Protein AF-A0A926CQD5-F1 (afdb_monomer)

Radius of gyration: 22.84 Å; Cα contacts (8 Å, |Δi|>4): 243; chains: 1; bounding box: 60×52×56 Å

Mean predicted aligned error: 12.41 Å

pLDDT: mean 77.76, std 22.87, range [23.44, 97.88]

Sequence (160 aa):
MILRLSDQQIHRWNWDGVGSGISAPVNITESIRTEPPMIDYETWASYLDDFADGAAADIDGDGAVNLIECALGGDPNDANSKPSPIGSLNGVNLEMVAKVATKIVGIDLDVESSPDCVNWTSAGVTPTVILEDTLSQTLKWVVPASGPKQFIRLRVDVSE

Structure (mmCIF, N/CA/C/O backbone):
data_AF-A0A926CQD5-F1
#
_entry.id   AF-A0A926CQD5-F1
#
loop_
_atom_site.group_PDB
_atom_site.id
_atom_site.type_symbol
_atom_site.label_atom_id
_atom_site.label_alt_id
_atom_site.label_comp_id
_atom_site.label_asym_id
_atom_site.label_entity_id
_atom_site.label_seq_id
_atom_site.pdbx_PDB_ins_code
_atom_site.Cartn_x
_atom_site.Cartn_y
_atom_site.Cartn_z
_atom_site.occupancy
_atom_site.B_iso_or_equiv
_atom_site.auth_seq_id
_atom_site.auth_comp_id
_atom_site.auth_asym_id
_atom_site.auth_atom_id
_atom_site.pdbx_PDB_model_num
ATOM 1 N N . MET A 1 1 ? 35.914 -5.929 3.432 1.00 38.75 1 MET A N 1
ATOM 2 C CA . MET A 1 1 ? 35.714 -4.541 2.970 1.00 38.75 1 MET A CA 1
ATOM 3 C C . MET A 1 1 ? 36.222 -4.446 1.543 1.00 38.75 1 MET A C 1
ATOM 5 O O . MET A 1 1 ? 37.297 -4.962 1.270 1.00 38.75 1 MET A O 1
ATOM 9 N N . ILE A 1 2 ? 35.433 -3.773 0.702 1.00 28.06 2 ILE A N 1
ATOM 10 C CA . ILE A 1 2 ? 35.610 -3.470 -0.727 1.00 28.06 2 ILE A CA 1
ATOM 11 C C . ILE A 1 2 ? 35.276 -4.619 -1.697 1.00 28.06 2 ILE A C 1
ATOM 13 O O . ILE A 1 2 ? 36.146 -5.373 -2.115 1.00 28.06 2 ILE A O 1
ATOM 17 N N . LEU A 1 3 ? 34.013 -4.667 -2.131 1.00 23.44 3 LEU A N 1
ATOM 18 C CA . LEU A 1 3 ? 33.668 -5.109 -3.483 1.00 23.44 3 LEU A CA 1
ATOM 19 C C . LEU A 1 3 ? 33.545 -3.843 -4.337 1.00 23.44 3 LEU A C 1
ATOM 21 O O . LEU A 1 3 ? 32.730 -2.971 -4.048 1.00 23.44 3 LEU A O 1
ATOM 25 N N . ARG A 1 4 ? 34.444 -3.704 -5.316 1.00 28.41 4 ARG A N 1
ATOM 26 C CA . ARG A 1 4 ? 34.400 -2.648 -6.331 1.00 28.41 4 ARG A CA 1
ATOM 27 C C . ARG A 1 4 ? 33.439 -3.103 -7.424 1.00 28.41 4 ARG A C 1
ATOM 29 O O . ARG A 1 4 ? 33.676 -4.156 -8.007 1.00 28.41 4 ARG A O 1
ATOM 36 N N . LEU A 1 5 ? 32.413 -2.310 -7.711 1.00 33.25 5 LEU A N 1
ATOM 37 C CA . LEU A 1 5 ? 31.687 -2.414 -8.972 1.00 33.25 5 LEU A CA 1
ATOM 38 C C . LEU A 1 5 ? 32.456 -1.622 -10.031 1.00 33.25 5 LEU A C 1
ATOM 40 O O . LEU A 1 5 ? 32.949 -0.520 -9.789 1.00 33.25 5 LEU A O 1
ATOM 44 N N . SER A 1 6 ? 32.667 -2.283 -11.158 1.00 33.94 6 SER A N 1
ATOM 45 C CA . SER A 1 6 ? 33.468 -1.853 -12.291 1.00 33.94 6 SER A CA 1
ATOM 46 C C . SER A 1 6 ? 32.658 -0.960 -13.226 1.00 33.94 6 SER A C 1
ATOM 48 O O . SER A 1 6 ? 31.821 -1.472 -13.963 1.00 33.94 6 SER A O 1
ATOM 50 N N . ASP A 1 7 ? 32.977 0.332 -13.275 1.00 35.16 7 ASP A N 1
ATOM 51 C CA . ASP A 1 7 ? 32.558 1.196 -14.380 1.00 35.16 7 ASP A CA 1
ATOM 52 C C . ASP A 1 7 ? 33.552 1.062 -15.538 1.00 35.16 7 ASP A C 1
ATOM 54 O O . ASP A 1 7 ? 34.662 1.603 -15.538 1.00 35.16 7 ASP A O 1
ATOM 58 N N . GLN A 1 8 ? 33.146 0.286 -16.537 1.00 40.78 8 GLN A N 1
ATOM 59 C CA . GLN A 1 8 ? 33.734 0.262 -17.869 1.00 40.78 8 GLN A CA 1
ATOM 60 C C . GLN A 1 8 ? 32.629 0.588 -18.870 1.00 40.78 8 GLN A C 1
ATOM 62 O O . GLN A 1 8 ? 31.948 -0.324 -19.321 1.00 40.78 8 GLN A O 1
ATOM 67 N N . GLN A 1 9 ? 32.506 1.850 -19.279 1.00 36.34 9 GLN A N 1
ATOM 68 C CA . GLN A 1 9 ? 32.258 2.180 -20.683 1.00 36.34 9 GLN A CA 1
ATOM 69 C C . GLN A 1 9 ? 32.866 3.548 -21.012 1.00 36.34 9 GLN A C 1
ATOM 71 O O . GLN A 1 9 ? 32.779 4.519 -20.267 1.00 36.34 9 GLN A O 1
ATOM 76 N N . ILE A 1 10 ? 33.571 3.555 -22.134 1.00 40.16 10 ILE A N 1
ATOM 77 C CA . ILE A 1 10 ? 34.549 4.531 -22.592 1.00 40.16 10 ILE A CA 1
ATOM 78 C C . ILE A 1 10 ? 33.868 5.408 -23.641 1.00 40.16 10 ILE A C 1
ATOM 80 O O . ILE A 1 10 ? 33.366 4.866 -24.616 1.00 40.16 10 ILE A O 1
ATOM 84 N N . HIS A 1 11 ? 33.964 6.736 -23.551 1.00 33.16 11 HIS A N 1
ATOM 85 C CA . HIS A 1 11 ? 33.864 7.581 -24.746 1.00 33.16 11 HIS A CA 1
ATOM 86 C C . HIS A 1 11 ? 35.008 8.595 -24.784 1.00 33.16 11 HIS A C 1
ATOM 88 O O . HIS A 1 11 ? 34.983 9.653 -24.162 1.00 33.16 11 HIS A O 1
ATOM 94 N N . ARG A 1 12 ? 36.048 8.221 -25.537 1.00 34.69 12 ARG A N 1
ATOM 95 C CA . ARG A 1 12 ? 37.119 9.108 -25.999 1.00 34.69 12 ARG A CA 1
ATOM 96 C C . ARG A 1 12 ? 36.544 9.985 -27.107 1.00 34.69 12 ARG A C 1
ATOM 98 O O . ARG A 1 12 ? 36.139 9.452 -28.134 1.00 34.69 12 ARG A O 1
ATOM 105 N N . TRP A 1 13 ? 36.576 11.300 -26.934 1.00 36.41 13 TRP A N 1
ATOM 106 C CA . TRP A 1 13 ? 36.431 12.239 -28.045 1.00 36.41 13 TRP A CA 1
ATOM 107 C C . TRP A 1 13 ? 37.812 12.806 -28.382 1.00 36.41 13 TRP A C 1
ATOM 109 O O . TRP A 1 13 ? 38.396 13.550 -27.597 1.00 36.41 13 TRP A O 1
ATOM 119 N N . ASN A 1 14 ? 38.350 12.401 -29.537 1.00 34.09 14 ASN A N 1
ATOM 120 C CA . ASN A 1 14 ? 39.442 13.108 -30.202 1.00 34.09 14 ASN A CA 1
ATOM 121 C C . ASN A 1 14 ? 38.850 14.370 -30.843 1.00 34.09 14 ASN A C 1
ATOM 123 O O . ASN A 1 14 ? 37.842 14.277 -31.543 1.00 34.09 14 ASN A O 1
ATOM 127 N N . TRP A 1 15 ? 39.476 15.525 -30.627 1.00 37.66 15 TRP A N 1
ATOM 128 C CA . TRP A 1 15 ? 39.152 16.756 -31.344 1.00 37.66 15 TRP A CA 1
ATOM 129 C C . TRP A 1 15 ? 40.375 17.226 -32.134 1.00 37.66 15 TRP A C 1
ATOM 131 O O . TRP A 1 15 ? 41.389 17.609 -31.545 1.00 37.66 15 TRP A O 1
ATOM 141 N N . ASP A 1 16 ? 40.250 17.225 -33.462 1.00 40.91 16 ASP A N 1
ATOM 142 C CA . ASP A 1 16 ? 41.243 17.741 -34.398 1.00 40.91 16 ASP A CA 1
ATOM 143 C C . ASP A 1 16 ? 40.894 19.195 -34.782 1.00 40.91 16 ASP A C 1
ATOM 145 O O . ASP A 1 16 ? 39.948 19.443 -35.519 1.00 40.91 16 ASP A O 1
ATOM 149 N N . GLY A 1 17 ? 41.691 20.158 -34.308 1.00 33.28 17 GLY A N 1
ATOM 150 C CA . GLY A 1 17 ? 42.080 21.352 -35.079 1.00 33.28 17 GLY A CA 1
ATOM 151 C C . GLY A 1 17 ? 41.099 22.522 -35.340 1.00 33.28 17 GLY A C 1
ATOM 152 O O . GLY A 1 17 ? 40.260 22.46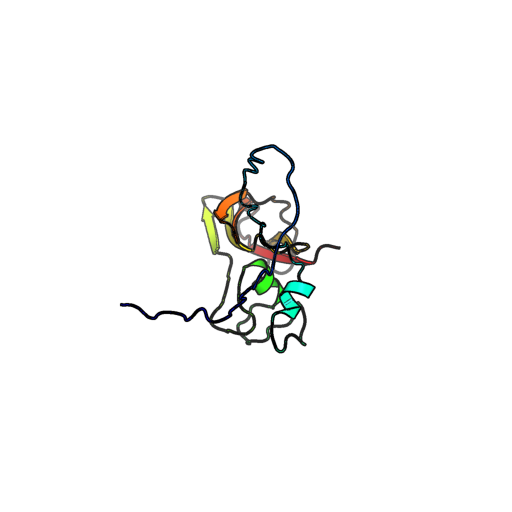8 -36.223 1.00 33.28 17 GLY A O 1
ATOM 153 N N . VAL A 1 18 ? 41.432 23.657 -34.695 1.00 41.34 18 VAL A N 1
ATOM 154 C CA . VAL A 1 18 ? 41.500 25.076 -35.163 1.00 41.34 18 VAL A CA 1
ATOM 155 C C . VAL A 1 18 ? 40.297 25.833 -35.768 1.00 41.34 18 VAL A C 1
ATOM 157 O O . VAL A 1 18 ? 39.807 25.514 -36.843 1.00 41.34 18 VAL A O 1
ATOM 160 N N . GLY A 1 19 ? 40.009 27.015 -35.186 1.00 27.59 19 GLY A N 1
ATOM 161 C CA . GLY A 1 19 ? 39.358 28.130 -35.895 1.00 27.59 19 GLY A CA 1
ATOM 162 C C . GLY A 1 19 ? 38.831 29.294 -35.036 1.00 27.59 19 GLY A C 1
ATOM 163 O O . GLY A 1 19 ? 37.698 29.239 -34.591 1.00 27.59 19 GLY A O 1
ATOM 164 N N . SER A 1 20 ? 39.638 30.358 -34.912 1.00 35.72 20 SER A N 1
ATOM 165 C CA . SER A 1 20 ? 39.292 31.796 -34.782 1.00 35.72 20 SER A CA 1
ATOM 166 C C . SER A 1 20 ? 38.385 32.319 -33.650 1.00 35.72 20 SER A C 1
ATOM 168 O O . SER A 1 20 ? 37.288 31.850 -33.387 1.00 35.72 20 SER A O 1
ATOM 170 N N . GLY A 1 21 ? 38.873 33.381 -32.999 1.00 35.50 21 GLY A N 1
ATOM 171 C CA . GLY A 1 21 ? 38.357 33.907 -31.740 1.00 35.50 21 GLY A CA 1
ATOM 172 C C . GLY A 1 21 ? 37.035 34.671 -31.788 1.00 35.50 21 GLY A C 1
ATOM 173 O O . GLY A 1 21 ? 36.724 35.361 -32.752 1.00 35.50 21 GLY A O 1
ATOM 174 N N . ILE A 1 22 ? 36.348 34.631 -30.645 1.00 37.38 22 ILE A N 1
ATOM 175 C CA . ILE A 1 22 ? 35.496 35.697 -30.117 1.00 37.38 22 ILE A CA 1
ATOM 176 C C . ILE A 1 22 ? 35.627 35.728 -28.588 1.00 37.38 22 ILE A C 1
ATOM 178 O O . ILE A 1 22 ? 35.798 34.712 -27.920 1.00 37.38 22 ILE A O 1
ATOM 182 N N . SER A 1 23 ? 35.625 36.950 -28.076 1.00 41.16 23 SER A N 1
ATOM 183 C CA . SER A 1 23 ? 35.913 37.376 -26.712 1.00 41.16 23 SER A CA 1
ATOM 184 C C . SER A 1 23 ? 34.732 37.153 -25.759 1.00 41.16 23 SER A C 1
ATOM 186 O O . SER A 1 23 ? 33.683 37.741 -25.990 1.00 41.16 23 SER A O 1
ATOM 188 N N . ALA A 1 24 ? 34.933 36.391 -24.676 1.00 38.59 24 ALA A N 1
ATOM 189 C CA . ALA A 1 24 ? 34.409 36.592 -23.307 1.00 38.59 24 ALA A CA 1
ATOM 190 C C . ALA A 1 24 ? 34.614 35.299 -22.486 1.00 38.59 24 ALA A C 1
ATOM 192 O O . ALA A 1 24 ? 34.399 34.215 -23.030 1.00 38.59 24 ALA A O 1
ATOM 193 N N . PRO A 1 25 ? 34.974 35.349 -21.188 1.00 40.47 25 PRO A N 1
ATOM 194 C CA . PRO A 1 25 ? 34.804 34.183 -20.334 1.00 40.47 25 PRO A CA 1
ATOM 195 C C . PRO A 1 25 ? 33.301 33.963 -20.137 1.00 40.47 25 PRO A C 1
ATOM 197 O O . PRO A 1 25 ? 32.643 34.670 -19.374 1.00 40.47 25 PRO A O 1
ATOM 200 N N . VAL A 1 26 ? 32.742 33.003 -20.865 1.00 38.91 26 VAL A N 1
ATOM 201 C CA . VAL A 1 26 ? 31.393 32.510 -20.608 1.00 38.91 26 VAL A CA 1
ATOM 202 C C . VAL A 1 26 ? 31.452 31.696 -19.314 1.00 38.91 26 VAL A C 1
ATOM 204 O O . VAL A 1 26 ? 31.830 30.530 -19.304 1.00 38.91 26 VAL A O 1
ATOM 207 N N . ASN A 1 27 ? 31.123 32.348 -18.199 1.00 47.81 27 ASN A N 1
ATOM 208 C CA . ASN A 1 27 ? 30.757 31.675 -16.959 1.00 47.81 27 ASN A CA 1
ATOM 209 C C . ASN A 1 27 ? 29.304 31.189 -17.076 1.00 47.81 27 ASN A C 1
ATOM 211 O O . ASN A 1 27 ? 28.370 31.919 -16.754 1.00 47.81 27 ASN A O 1
ATOM 215 N N . ILE A 1 28 ? 29.115 29.947 -17.509 1.00 43.09 28 ILE A N 1
ATOM 216 C CA . ILE A 1 28 ? 27.945 29.122 -17.159 1.00 43.09 28 ILE A CA 1
ATOM 217 C C . ILE A 1 28 ? 28.549 28.029 -16.278 1.00 43.09 28 ILE A C 1
ATOM 219 O O . ILE A 1 28 ? 29.261 27.167 -16.775 1.00 43.09 28 ILE A O 1
ATOM 223 N N . THR A 1 29 ? 28.611 28.180 -14.954 1.00 41.81 29 THR A N 1
ATOM 224 C CA . THR A 1 29 ? 27.511 28.282 -13.980 1.00 41.81 29 THR A CA 1
ATOM 225 C C . THR A 1 29 ? 26.454 27.207 -14.229 1.00 41.81 29 THR A C 1
ATOM 227 O O . THR A 1 29 ? 25.773 27.227 -15.246 1.00 41.81 29 THR A O 1
ATOM 230 N N . GLU A 1 30 ? 26.366 26.303 -13.252 1.00 38.09 30 GLU A N 1
ATOM 231 C CA . GLU A 1 30 ? 25.414 25.198 -13.095 1.00 38.09 30 GLU A CA 1
ATOM 232 C C . GLU A 1 30 ? 25.677 23.971 -13.973 1.00 38.09 30 GLU A C 1
ATOM 234 O O . GLU A 1 30 ? 25.213 23.825 -15.098 1.00 38.09 30 GLU A O 1
ATOM 239 N N . SER A 1 31 ? 26.384 23.008 -13.376 1.00 39.50 31 SER A N 1
ATOM 240 C CA . SER A 1 31 ? 26.115 21.595 -13.613 1.00 39.50 31 SER A CA 1
ATOM 241 C C . SER A 1 31 ? 24.599 21.388 -13.582 1.00 39.50 31 SER A C 1
ATOM 243 O O . SER A 1 31 ? 24.006 21.445 -12.502 1.00 39.50 31 SER A O 1
ATOM 245 N N . ILE A 1 32 ? 23.980 21.194 -14.748 1.00 40.53 32 ILE A N 1
ATOM 246 C CA . ILE A 1 32 ? 22.583 20.783 -14.854 1.00 40.53 32 ILE A CA 1
ATOM 247 C C . ILE A 1 32 ? 22.499 19.473 -14.076 1.00 40.53 32 ILE A C 1
ATOM 249 O O . ILE A 1 32 ? 22.964 18.433 -14.543 1.00 40.53 32 ILE A O 1
ATOM 253 N N . ARG A 1 33 ? 21.966 19.524 -12.852 1.00 39.25 33 ARG A N 1
ATOM 254 C CA . ARG A 1 33 ? 21.408 18.330 -12.230 1.00 39.25 33 ARG A CA 1
ATOM 255 C C . ARG A 1 33 ? 20.233 17.974 -13.123 1.00 39.25 33 ARG A C 1
ATOM 257 O O . ARG A 1 33 ? 19.173 18.580 -13.018 1.00 39.25 33 ARG A O 1
ATOM 264 N N . THR A 1 34 ? 20.456 17.088 -14.086 1.00 41.16 34 THR A N 1
ATOM 265 C CA . THR A 1 34 ? 19.358 16.449 -14.794 1.00 41.16 34 THR A CA 1
ATOM 266 C C . THR A 1 34 ? 18.651 15.630 -13.732 1.00 41.16 34 THR A C 1
ATOM 268 O O . THR A 1 34 ? 19.143 14.572 -13.339 1.00 41.16 34 THR A O 1
ATOM 271 N N . GLU A 1 35 ? 17.568 16.173 -13.179 1.00 45.59 35 GLU A N 1
ATOM 272 C CA . GLU A 1 35 ? 16.634 15.372 -12.402 1.00 45.59 35 GLU A CA 1
ATOM 273 C C . GLU A 1 35 ? 16.344 14.100 -13.216 1.00 45.59 35 GLU A C 1
ATOM 275 O O . GLU A 1 35 ? 16.085 14.219 -14.420 1.00 45.59 35 GLU A O 1
ATOM 280 N N . PRO A 1 36 ? 16.457 12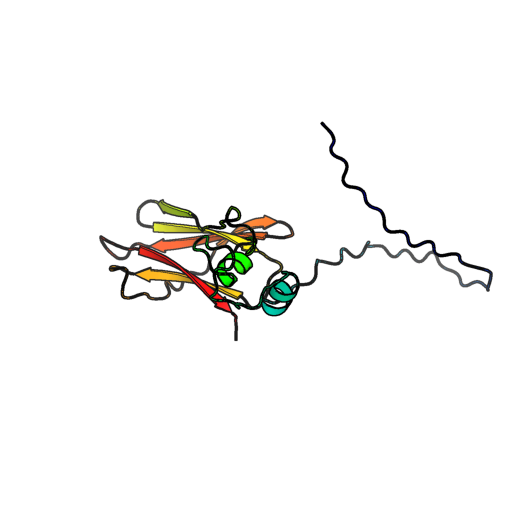.896 -12.621 1.00 52.28 36 PRO A N 1
ATOM 281 C CA . PRO A 1 36 ? 16.101 11.662 -13.311 1.00 52.28 36 PRO A CA 1
ATOM 282 C C . PRO A 1 36 ? 14.711 11.825 -13.941 1.00 52.28 36 PRO A C 1
ATOM 284 O O . PRO A 1 36 ? 13.839 12.395 -13.271 1.00 52.28 36 PRO A O 1
ATOM 287 N N . PRO A 1 37 ? 14.502 11.393 -15.200 1.00 63.28 37 PRO A N 1
ATOM 288 C CA . PRO A 1 37 ? 13.222 11.572 -15.869 1.00 63.28 37 PRO A CA 1
ATOM 289 C C . PRO A 1 37 ? 12.118 10.912 -15.044 1.00 63.28 37 PRO A C 1
ATOM 291 O O . PRO A 1 37 ? 12.288 9.800 -14.547 1.00 63.28 37 PRO A O 1
ATOM 294 N N . MET A 1 38 ? 11.002 11.620 -14.890 1.00 69.81 38 MET A N 1
ATOM 295 C CA . MET A 1 38 ? 9.770 11.018 -14.393 1.00 69.81 38 MET A CA 1
ATOM 296 C C . MET A 1 38 ? 9.318 9.977 -15.423 1.00 69.81 38 MET A C 1
ATOM 298 O O . MET A 1 38 ? 9.260 10.297 -16.612 1.00 69.81 38 MET A O 1
ATOM 302 N N . ILE A 1 39 ? 9.029 8.758 -14.983 1.00 83.56 39 ILE A N 1
ATOM 303 C CA . ILE A 1 39 ? 8.581 7.653 -15.836 1.00 83.56 39 ILE A CA 1
ATOM 304 C C . ILE A 1 39 ? 7.155 7.266 -15.455 1.00 83.56 39 ILE A C 1
ATOM 306 O O . ILE A 1 39 ? 6.796 7.317 -14.284 1.00 83.56 39 ILE A O 1
ATOM 310 N N . ASP A 1 40 ? 6.319 6.929 -16.426 1.00 87.44 40 ASP A N 1
ATOM 311 C CA . ASP A 1 40 ? 5.014 6.330 -16.143 1.00 87.44 40 ASP A CA 1
ATOM 312 C C . ASP A 1 40 ? 5.160 4.831 -15.840 1.00 87.44 40 ASP A C 1
ATOM 314 O O . ASP A 1 40 ? 6.254 4.256 -15.915 1.00 87.44 40 ASP A O 1
ATOM 318 N N . TYR A 1 41 ? 4.047 4.196 -15.474 1.00 85.12 41 TYR A N 1
ATOM 319 C CA . TYR A 1 41 ? 4.011 2.763 -15.209 1.00 85.12 41 TYR A CA 1
ATOM 320 C C . TYR A 1 41 ? 4.468 1.932 -16.422 1.00 85.12 41 TYR A C 1
ATOM 322 O O . TYR A 1 41 ? 5.240 0.996 -16.246 1.00 85.12 41 TYR A O 1
ATOM 330 N N . GLU A 1 42 ? 4.055 2.279 -17.648 1.00 84.12 42 GLU A N 1
ATOM 331 C CA . GLU A 1 42 ? 4.439 1.539 -18.863 1.00 84.12 42 GLU A CA 1
ATOM 332 C C . GLU A 1 42 ? 5.949 1.611 -19.130 1.00 84.12 42 GLU A C 1
ATOM 334 O O . GLU A 1 42 ? 6.584 0.619 -19.491 1.00 84.12 42 GLU A O 1
ATOM 339 N N . THR A 1 43 ? 6.551 2.775 -18.905 1.00 84.69 43 THR A N 1
ATOM 340 C CA . THR A 1 43 ? 7.992 2.971 -19.038 1.00 84.69 43 THR A CA 1
ATOM 341 C C . THR A 1 43 ? 8.741 2.222 -17.939 1.00 84.69 43 THR A C 1
ATOM 343 O O . THR A 1 43 ? 9.733 1.560 -18.240 1.00 84.69 43 THR A O 1
ATOM 346 N N . TRP A 1 44 ? 8.272 2.271 -16.686 1.00 85.19 44 TRP A N 1
ATOM 347 C CA . TRP A 1 44 ? 8.835 1.469 -15.592 1.00 85.19 44 TRP A CA 1
ATOM 348 C C . TRP A 1 44 ? 8.784 -0.029 -15.911 1.00 85.19 44 TRP A C 1
ATOM 350 O O . TRP A 1 44 ? 9.807 -0.708 -15.846 1.00 85.19 44 TRP A O 1
ATOM 360 N N . ALA A 1 45 ? 7.622 -0.501 -16.357 1.00 82.38 45 ALA A N 1
ATOM 361 C CA . ALA A 1 45 ? 7.374 -1.864 -16.803 1.00 82.38 45 ALA A CA 1
ATOM 362 C C . ALA A 1 45 ? 8.321 -2.298 -17.930 1.00 82.38 45 ALA A C 1
ATOM 364 O O . ALA A 1 45 ? 8.815 -3.420 -17.930 1.00 82.38 45 ALA A O 1
ATOM 365 N N . SER A 1 46 ? 8.626 -1.404 -18.875 1.00 80.69 46 SER A N 1
ATOM 366 C CA . SER A 1 46 ? 9.500 -1.716 -20.014 1.00 80.69 46 SER A CA 1
ATOM 367 C C . SER A 1 46 ? 10.957 -2.012 -19.639 1.00 80.69 46 SER A C 1
ATOM 369 O O . SER A 1 46 ? 11.677 -2.612 -20.436 1.00 80.69 46 SER A O 1
ATOM 371 N N . TYR A 1 47 ? 11.402 -1.589 -18.450 1.00 74.69 47 TYR A N 1
ATOM 372 C CA . TYR A 1 47 ? 12.751 -1.873 -17.952 1.00 74.69 47 TYR A CA 1
ATOM 373 C C . TYR A 1 47 ? 12.878 -3.243 -17.286 1.00 74.69 47 TYR A C 1
ATOM 375 O O . TYR A 1 47 ? 13.990 -3.647 -16.945 1.00 74.69 47 TYR A O 1
ATOM 383 N N . LEU A 1 48 ? 11.761 -3.936 -17.081 1.00 73.12 48 LEU A N 1
ATOM 384 C CA . LEU A 1 48 ? 11.716 -5.236 -16.440 1.00 73.12 48 LEU A CA 1
ATOM 385 C C . LEU A 1 48 ? 11.666 -6.305 -17.532 1.00 73.12 48 LEU A C 1
ATOM 387 O O . LEU A 1 48 ? 10.734 -6.358 -18.338 1.00 73.12 48 LEU A O 1
ATOM 391 N N . ASP A 1 49 ? 12.700 -7.142 -17.582 1.00 66.00 49 ASP A N 1
ATOM 392 C CA . ASP A 1 49 ? 12.699 -8.313 -18.455 1.00 66.00 49 ASP A CA 1
ATOM 393 C C . ASP A 1 49 ? 11.507 -9.220 -18.071 1.00 66.00 49 ASP A C 1
ATOM 395 O O . ASP A 1 49 ? 11.229 -9.412 -16.891 1.00 66.00 49 ASP A O 1
ATOM 399 N N . ASP A 1 50 ? 10.800 -9.762 -19.069 1.00 64.50 50 ASP A N 1
ATOM 400 C CA . ASP A 1 50 ? 9.649 -10.680 -18.913 1.00 64.50 50 ASP A CA 1
ATOM 401 C C . ASP A 1 50 ? 8.355 -10.084 -18.309 1.00 64.50 50 ASP A C 1
ATOM 403 O O . ASP A 1 50 ? 7.468 -10.811 -17.865 1.00 64.50 50 ASP A O 1
ATOM 407 N N . PHE A 1 51 ? 8.177 -8.759 -18.368 1.00 67.44 51 PHE A N 1
ATOM 408 C CA . PHE A 1 51 ? 6.973 -8.060 -17.890 1.00 67.44 51 PHE A CA 1
ATOM 409 C C . PHE A 1 51 ? 5.714 -8.252 -18.771 1.00 67.44 51 PHE A C 1
ATOM 411 O O . PHE A 1 51 ? 5.028 -7.302 -19.153 1.00 67.44 51 PHE A O 1
ATOM 418 N N . ALA A 1 52 ? 5.392 -9.486 -19.155 1.00 64.50 52 ALA A N 1
ATOM 419 C CA . ALA A 1 52 ? 4.239 -9.780 -20.006 1.00 64.50 52 ALA A CA 1
ATOM 420 C C . ALA A 1 52 ? 2.894 -9.737 -19.252 1.00 64.50 52 ALA A C 1
ATOM 422 O O . ALA A 1 52 ? 1.847 -9.586 -19.886 1.00 64.50 52 ALA A O 1
ATOM 423 N N . ASP A 1 53 ? 2.911 -9.835 -17.919 1.00 74.00 53 ASP A N 1
ATOM 424 C CA . ASP A 1 53 ? 1.704 -10.125 -17.136 1.00 74.00 53 ASP A CA 1
ATOM 425 C C . ASP A 1 53 ? 0.955 -8.872 -16.613 1.00 74.00 53 ASP A C 1
ATOM 427 O O . ASP A 1 53 ? -0.160 -8.971 -16.096 1.00 74.00 53 ASP A O 1
ATOM 431 N N . GLY A 1 54 ? 1.485 -7.664 -16.844 1.00 83.69 54 GLY A N 1
ATOM 432 C CA . GLY A 1 54 ? 0.779 -6.392 -16.619 1.00 83.69 54 GLY A CA 1
ATOM 433 C C . GLY A 1 54 ? 0.577 -5.989 -15.146 1.00 83.69 54 GLY A C 1
ATOM 434 O O . GLY A 1 54 ? 1.131 -6.584 -14.229 1.00 83.69 54 GLY A O 1
ATOM 435 N N . ALA A 1 55 ? -0.218 -4.939 -14.901 1.00 88.00 55 ALA A N 1
ATOM 436 C CA . ALA A 1 55 ? -0.319 -4.239 -13.602 1.00 88.00 55 ALA A CA 1
ATOM 437 C C . ALA A 1 55 ? -0.886 -5.045 -12.439 1.00 88.00 55 ALA A C 1
ATOM 439 O O . ALA A 1 55 ? -0.486 -4.838 -11.293 1.00 88.00 55 ALA A O 1
ATOM 440 N N . ALA A 1 56 ? -1.809 -5.953 -12.731 1.00 89.88 56 ALA A N 1
ATOM 441 C CA . ALA A 1 56 ? -2.487 -6.754 -11.721 1.00 89.88 56 ALA A CA 1
ATOM 442 C C . ALA A 1 56 ? -1.835 -8.127 -11.495 1.00 89.88 56 ALA A C 1
ATOM 444 O O . ALA A 1 56 ? -2.352 -8.904 -10.694 1.00 89.88 56 ALA A O 1
ATOM 445 N N . ALA A 1 57 ? -0.759 -8.447 -12.215 1.00 89.88 57 ALA A N 1
ATOM 446 C CA . ALA A 1 57 ? -0.027 -9.686 -12.010 1.00 8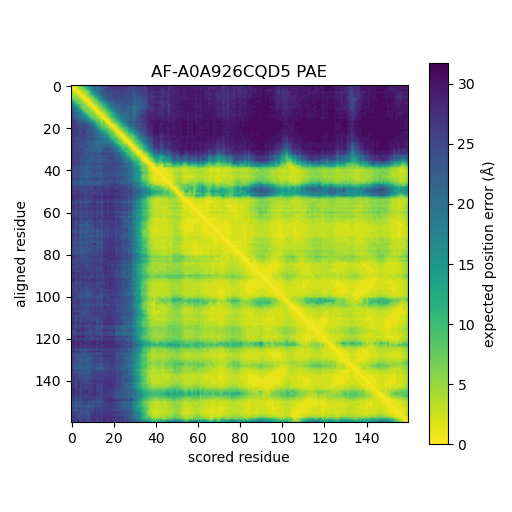9.88 57 ALA A CA 1
ATOM 447 C C . ALA A 1 57 ? 0.958 -9.582 -10.853 1.00 89.88 57 ALA A C 1
ATOM 449 O O . ALA A 1 57 ? 1.362 -8.490 -10.477 1.00 89.88 57 ALA A O 1
ATOM 450 N N . ASP A 1 58 ? 1.312 -10.741 -10.322 1.00 90.62 58 ASP A N 1
ATOM 451 C CA . ASP A 1 58 ? 2.297 -10.981 -9.271 1.00 90.62 58 ASP A CA 1
ATOM 452 C C . ASP A 1 58 ? 3.289 -11.977 -9.885 1.00 90.62 58 ASP A C 1
ATOM 454 O O . ASP A 1 58 ? 3.010 -13.179 -9.944 1.00 90.62 58 ASP A O 1
ATOM 458 N N . ILE A 1 59 ? 4.334 -11.445 -10.528 1.00 89.75 59 ILE A N 1
ATOM 459 C CA . ILE A 1 59 ? 5.232 -12.225 -11.397 1.00 89.75 59 ILE A CA 1
ATOM 460 C C . ILE A 1 59 ? 6.109 -13.165 -10.565 1.00 89.75 59 ILE A C 1
ATOM 462 O O . ILE A 1 59 ? 6.330 -14.319 -10.947 1.00 89.75 59 ILE A O 1
ATOM 466 N N . ASP A 1 60 ? 6.586 -12.701 -9.416 1.00 90.06 60 ASP A N 1
ATOM 467 C CA . ASP A 1 60 ? 7.478 -13.452 -8.538 1.00 90.06 60 ASP A CA 1
ATOM 468 C C . ASP A 1 60 ? 6.740 -14.299 -7.478 1.00 90.06 60 ASP A C 1
ATOM 470 O O . ASP A 1 60 ? 7.353 -15.150 -6.819 1.00 90.06 60 ASP A O 1
ATOM 474 N N . GLY A 1 61 ? 5.413 -14.163 -7.382 1.00 89.75 61 GLY A N 1
ATOM 475 C CA . GLY A 1 61 ? 4.532 -15.003 -6.574 1.00 89.75 61 GLY A CA 1
ATOM 476 C C . GLY A 1 61 ? 4.589 -14.669 -5.089 1.00 89.75 61 GLY A C 1
ATOM 477 O O . GLY A 1 61 ? 4.440 -15.555 -4.232 1.00 89.75 61 GLY A O 1
ATOM 478 N N . ASP A 1 62 ? 4.865 -13.414 -4.769 1.00 89.31 62 ASP A N 1
ATOM 479 C CA . ASP A 1 62 ? 5.159 -12.956 -3.428 1.00 89.31 62 ASP A CA 1
ATOM 480 C C . ASP A 1 62 ? 3.926 -12.365 -2.705 1.00 89.31 62 ASP A C 1
ATOM 482 O O . ASP A 1 62 ? 3.942 -12.179 -1.475 1.00 89.31 62 ASP A O 1
ATOM 486 N N . GLY A 1 63 ? 2.829 -12.182 -3.440 1.00 89.31 63 GLY A N 1
ATOM 487 C CA . GLY A 1 63 ? 1.554 -11.650 -2.982 1.00 89.31 63 GLY A CA 1
ATOM 488 C C . GLY A 1 63 ? 1.374 -10.145 -3.195 1.00 89.31 63 GLY A C 1
ATOM 489 O O . GLY A 1 63 ? 0.280 -9.643 -2.909 1.00 89.31 63 GLY A O 1
ATOM 490 N N . ALA A 1 64 ? 2.392 -9.421 -3.662 1.00 90.19 64 ALA A N 1
ATOM 491 C CA . ALA A 1 64 ? 2.280 -8.058 -4.160 1.00 90.19 64 ALA A CA 1
ATOM 492 C C . ALA A 1 64 ? 2.120 -8.083 -5.683 1.00 90.19 64 ALA A C 1
ATOM 494 O O . ALA A 1 64 ? 2.781 -8.827 -6.388 1.00 90.19 64 ALA A O 1
ATOM 495 N N . VAL A 1 65 ? 1.200 -7.271 -6.203 1.00 91.69 65 VAL A N 1
ATOM 496 C CA . VAL A 1 65 ? 1.072 -7.121 -7.656 1.00 91.69 65 VAL A CA 1
ATOM 497 C C . VAL A 1 65 ? 2.049 -6.065 -8.161 1.00 91.69 65 VAL A C 1
ATOM 499 O O . VAL A 1 65 ? 2.313 -5.082 -7.463 1.00 91.69 65 VAL A O 1
ATOM 502 N N . ASN A 1 66 ? 2.467 -6.193 -9.415 1.00 90.94 66 ASN A N 1
ATOM 503 C CA . ASN A 1 66 ? 3.430 -5.332 -10.090 1.00 90.94 66 ASN A CA 1
ATOM 504 C C . ASN A 1 66 ? 3.138 -3.833 -9.914 1.00 90.94 66 ASN A C 1
ATOM 506 O O . ASN A 1 66 ? 4.054 -3.026 -9.784 1.00 90.94 66 ASN A O 1
ATOM 510 N N . LEU A 1 67 ? 1.862 -3.420 -9.917 1.00 91.56 67 LEU A N 1
ATOM 511 C CA . LEU A 1 67 ? 1.491 -2.017 -9.701 1.00 91.56 67 LEU A CA 1
ATOM 512 C C . LEU A 1 67 ? 1.789 -1.530 -8.273 1.00 91.56 67 LEU A C 1
ATOM 514 O O . LEU A 1 67 ? 2.219 -0.391 -8.091 1.00 91.56 67 LEU A O 1
ATOM 518 N N . ILE A 1 68 ? 1.577 -2.377 -7.262 1.00 92.94 68 ILE A N 1
ATOM 519 C CA . ILE A 1 68 ? 1.929 -2.059 -5.871 1.00 92.94 68 ILE A CA 1
ATOM 520 C C . ILE A 1 68 ? 3.444 -1.946 -5.748 1.00 92.94 68 ILE A C 1
ATOM 522 O O . ILE A 1 68 ? 3.940 -0.994 -5.149 1.00 92.94 68 ILE A O 1
ATOM 526 N N . GLU A 1 69 ? 4.182 -2.875 -6.341 1.00 92.50 69 GLU A N 1
ATOM 527 C CA . GLU A 1 69 ? 5.640 -2.838 -6.314 1.00 92.50 69 GLU A CA 1
ATOM 528 C C . GLU A 1 69 ? 6.193 -1.612 -7.027 1.00 92.50 69 GLU A C 1
ATOM 530 O O . GLU A 1 69 ? 7.029 -0.910 -6.466 1.00 92.50 69 GLU A O 1
ATOM 535 N N . CYS A 1 70 ? 5.649 -1.274 -8.194 1.00 90.94 70 CYS A N 1
ATOM 536 C CA . CYS A 1 70 ? 5.950 -0.034 -8.896 1.00 90.94 70 CYS A CA 1
ATOM 537 C C . CYS A 1 70 ? 5.763 1.177 -7.969 1.00 90.94 70 CYS A C 1
ATOM 539 O O . CYS A 1 70 ? 6.708 1.921 -7.698 1.00 90.94 70 CYS A O 1
ATOM 541 N N . ALA A 1 71 ? 4.566 1.331 -7.395 1.00 92.44 71 ALA A N 1
ATOM 542 C CA . ALA A 1 71 ? 4.232 2.470 -6.548 1.00 92.44 71 ALA A CA 1
ATOM 543 C C . ALA A 1 71 ? 5.118 2.572 -5.297 1.00 92.44 71 ALA A C 1
ATOM 545 O O . ALA A 1 71 ? 5.482 3.674 -4.875 1.00 92.44 71 ALA A O 1
ATOM 546 N N . LEU A 1 72 ? 5.470 1.435 -4.695 1.00 93.12 72 LEU A N 1
ATOM 547 C CA . LEU A 1 72 ? 6.196 1.381 -3.428 1.00 93.12 72 LEU A CA 1
ATOM 548 C C . LEU A 1 72 ? 7.716 1.168 -3.581 1.00 93.12 72 LEU A C 1
ATOM 550 O O . LEU A 1 72 ? 8.436 1.155 -2.579 1.00 93.12 72 LEU A O 1
ATOM 554 N N . GLY A 1 73 ? 8.219 1.058 -4.815 1.00 89.44 73 GLY A N 1
ATOM 555 C CA . GLY A 1 73 ? 9.639 0.877 -5.129 1.00 89.44 73 GLY A CA 1
ATOM 556 C C . GLY A 1 73 ? 10.179 -0.536 -4.872 1.00 89.44 73 GLY A C 1
ATOM 557 O O . GLY A 1 73 ? 11.327 -0.664 -4.443 1.00 89.44 73 GLY A O 1
ATOM 558 N N . GLY A 1 74 ? 9.346 -1.559 -5.074 1.00 89.31 74 GLY A N 1
ATOM 559 C CA . GLY A 1 74 ? 9.709 -2.980 -5.091 1.00 89.31 74 GLY A CA 1
ATOM 560 C C . GLY A 1 74 ? 10.342 -3.428 -6.410 1.00 89.31 74 GLY A C 1
ATOM 561 O O . GLY A 1 74 ? 10.578 -2.611 -7.304 1.00 89.31 74 GLY A O 1
ATOM 562 N N . ASP A 1 75 ? 10.627 -4.727 -6.505 1.00 88.31 75 ASP A N 1
ATOM 563 C CA . ASP A 1 75 ? 11.200 -5.366 -7.693 1.00 88.31 75 ASP A CA 1
ATOM 564 C C . ASP A 1 75 ? 10.349 -6.599 -8.030 1.00 88.31 75 ASP A C 1
ATOM 566 O O . ASP A 1 75 ? 10.514 -7.606 -7.346 1.00 88.31 75 ASP A O 1
ATOM 570 N N . PRO A 1 76 ? 9.516 -6.547 -9.088 1.00 88.62 76 PRO A N 1
ATOM 571 C CA . PRO A 1 76 ? 8.536 -7.594 -9.404 1.00 88.62 76 PRO A CA 1
ATOM 572 C C . PRO A 1 76 ? 9.132 -8.927 -9.846 1.00 88.62 76 PRO A C 1
ATOM 574 O O . PRO A 1 76 ? 8.405 -9.866 -10.162 1.00 88.62 76 PRO A O 1
ATOM 577 N N . ASN A 1 77 ? 10.460 -9.007 -9.929 1.00 88.06 77 ASN A N 1
ATOM 578 C CA . ASN A 1 77 ? 11.186 -10.226 -10.243 1.00 88.06 77 ASN A CA 1
ATOM 579 C C . ASN A 1 77 ? 11.895 -10.832 -9.016 1.00 88.06 77 ASN A C 1
ATOM 581 O O . ASN A 1 77 ? 12.560 -11.865 -9.151 1.00 88.06 77 ASN A O 1
ATOM 585 N N . ASP A 1 78 ? 11.803 -10.213 -7.834 1.00 90.19 78 ASP A N 1
ATOM 586 C CA . ASP A 1 78 ? 12.430 -10.694 -6.602 1.00 90.19 78 ASP A CA 1
ATOM 587 C C . ASP A 1 78 ? 11.409 -10.829 -5.476 1.00 90.19 78 ASP A C 1
ATOM 589 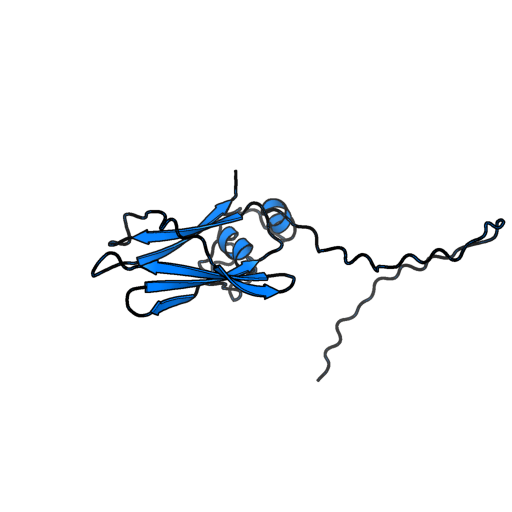O O . ASP A 1 78 ? 11.168 -9.884 -4.732 1.00 90.19 78 ASP A O 1
ATOM 593 N N . ALA A 1 79 ? 10.980 -12.068 -5.218 1.00 91.19 79 ALA A N 1
ATOM 594 C CA . ALA A 1 79 ? 10.026 -12.400 -4.159 1.00 91.19 79 ALA A CA 1
ATOM 595 C C . ALA A 1 79 ? 10.503 -12.085 -2.722 1.00 91.19 79 ALA A C 1
ATOM 597 O O . ALA A 1 79 ? 9.841 -12.450 -1.746 1.00 91.19 79 ALA A O 1
ATOM 598 N N . ASN A 1 80 ? 11.689 -11.496 -2.535 1.00 92.19 80 ASN A N 1
ATOM 599 C CA . ASN A 1 80 ? 12.138 -10.927 -1.260 1.00 92.19 80 ASN A CA 1
ATOM 600 C C . ASN A 1 80 ? 11.960 -9.400 -1.188 1.00 92.19 80 ASN A C 1
ATOM 602 O O . ASN A 1 80 ? 12.010 -8.832 -0.090 1.00 92.19 80 ASN A O 1
ATOM 606 N N . SER A 1 81 ? 11.745 -8.741 -2.323 1.00 90.12 81 SER A N 1
ATOM 607 C CA . SER A 1 81 ? 11.473 -7.318 -2.482 1.00 90.12 81 SER A CA 1
ATOM 608 C C . SER A 1 81 ? 9.995 -7.032 -2.216 1.00 90.12 81 SER A C 1
ATOM 610 O O . SER A 1 81 ? 9.235 -6.685 -3.102 1.00 90.12 81 SER A O 1
ATOM 612 N N . LYS A 1 82 ? 9.591 -7.155 -0.945 1.00 83.88 82 LYS A N 1
ATOM 613 C CA . LYS A 1 82 ? 8.199 -6.979 -0.487 1.00 83.88 82 LYS A CA 1
ATOM 614 C C . LYS A 1 82 ? 7.955 -5.589 0.091 1.00 83.88 82 LYS A C 1
ATOM 616 O O . LYS A 1 82 ? 7.953 -5.446 1.325 1.00 83.88 82 LYS A O 1
ATOM 621 N N . PRO A 1 83 ? 7.761 -4.531 -0.713 1.00 88.06 83 PRO A N 1
ATOM 622 C CA . PRO A 1 83 ? 7.383 -3.257 -0.144 1.00 88.06 83 PRO A CA 1
ATOM 623 C C . PRO A 1 83 ? 5.960 -3.363 0.420 1.00 88.06 83 PRO A C 1
ATOM 625 O O . PRO A 1 83 ? 5.012 -3.738 -0.262 1.00 88.06 83 PRO A O 1
ATOM 628 N N . SER A 1 84 ? 5.796 -3.019 1.695 1.00 90.31 84 SER A N 1
ATOM 629 C CA . SER A 1 84 ? 4.487 -3.013 2.344 1.00 90.31 84 SER A CA 1
ATOM 630 C C . SER A 1 84 ? 4.301 -1.727 3.137 1.00 90.31 84 SER A C 1
ATOM 632 O O . SER A 1 84 ? 5.223 -1.305 3.846 1.00 90.31 84 SER A O 1
ATOM 634 N N . PRO A 1 85 ? 3.102 -1.121 3.101 1.00 94.50 85 PRO A N 1
ATOM 635 C CA . PRO A 1 85 ? 2.755 -0.082 4.051 1.00 94.50 85 PRO A CA 1
ATOM 636 C C . PRO A 1 85 ? 2.757 -0.643 5.479 1.00 94.50 85 PRO A C 1
ATOM 638 O O . PRO A 1 85 ? 2.460 -1.816 5.721 1.00 94.50 85 PRO A O 1
ATOM 641 N N . ILE A 1 86 ? 3.066 0.223 6.437 1.00 95.69 86 ILE A N 1
ATOM 642 C CA . ILE A 1 86 ? 3.035 -0.067 7.868 1.00 95.69 86 ILE A CA 1
ATOM 643 C C . ILE A 1 86 ? 1.795 0.602 8.456 1.00 95.69 86 ILE A C 1
ATOM 645 O O . ILE A 1 86 ? 1.656 1.825 8.412 1.00 95.69 86 ILE A O 1
ATOM 649 N N . GLY A 1 87 ? 0.897 -0.204 9.019 1.00 95.31 87 GLY A N 1
ATOM 650 C CA . GLY A 1 87 ? -0.267 0.267 9.767 1.00 95.31 87 GLY A CA 1
ATOM 651 C C . GLY A 1 87 ? 0.026 0.387 11.263 1.00 95.31 87 GLY A C 1
ATOM 652 O O . GLY A 1 87 ? 0.715 -0.456 11.837 1.00 95.31 87 GLY A O 1
ATOM 653 N N . SER A 1 88 ? -0.524 1.405 11.923 1.00 96.25 88 SER A N 1
ATOM 654 C CA . SER A 1 88 ? -0.477 1.533 13.384 1.00 96.25 88 SER A CA 1
ATOM 655 C C . SER A 1 88 ? -1.729 2.214 13.943 1.00 96.25 88 SER A C 1
ATOM 657 O O . SER A 1 88 ? -2.453 2.898 13.223 1.00 96.25 88 SER A O 1
ATOM 659 N N . LEU A 1 89 ? -2.001 2.011 15.235 1.00 95.75 89 LEU A N 1
ATOM 660 C CA . LEU A 1 89 ? -3.075 2.693 15.958 1.00 95.75 89 LEU A CA 1
ATOM 661 C C . LEU A 1 89 ? -2.462 3.726 16.907 1.00 95.75 89 LEU A C 1
ATOM 663 O O . LEU A 1 89 ? -1.683 3.372 17.793 1.00 95.75 89 LEU A O 1
ATOM 667 N N . ASN A 1 90 ? -2.851 4.987 16.751 1.00 95.81 90 ASN A N 1
ATOM 668 C CA . ASN A 1 90 ? -2.430 6.094 17.599 1.00 95.81 90 ASN A CA 1
ATOM 669 C C . ASN A 1 90 ? -3.661 6.768 18.219 1.00 95.81 90 ASN A C 1
ATOM 671 O O . ASN A 1 90 ? -4.319 7.616 17.610 1.00 95.81 90 ASN A O 1
ATOM 675 N N . GLY A 1 91 ? -4.020 6.337 19.430 1.00 93.31 91 GLY A N 1
ATOM 676 C CA . GLY A 1 91 ? -5.274 6.732 20.065 1.00 93.31 91 GLY A CA 1
ATOM 677 C C . GLY A 1 91 ? -6.474 6.228 19.263 1.00 93.31 91 GLY A C 1
ATOM 678 O O . GLY A 1 91 ? -6.686 5.024 19.160 1.00 93.31 91 GLY A O 1
ATOM 679 N N . VAL A 1 92 ? -7.253 7.155 18.701 1.00 93.56 92 VAL A N 1
ATOM 680 C CA . VAL A 1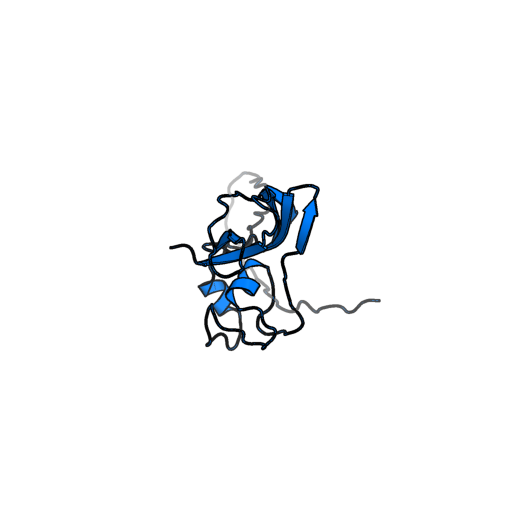 92 ? -8.406 6.847 17.833 1.00 93.56 92 VAL A CA 1
ATOM 681 C C . VAL A 1 92 ? -8.061 6.869 16.344 1.00 93.56 92 VAL A C 1
ATOM 683 O O . VAL A 1 92 ? -8.937 6.636 15.521 1.00 93.56 92 VAL A O 1
ATOM 686 N N . ASN A 1 93 ? -6.814 7.166 15.979 1.00 95.88 93 ASN A N 1
ATOM 687 C CA . ASN A 1 93 ? -6.411 7.282 14.585 1.00 95.88 93 ASN A CA 1
ATOM 688 C C . ASN A 1 93 ? -5.738 6.000 14.104 1.00 95.88 93 ASN A C 1
ATOM 690 O O . ASN A 1 93 ? -4.782 5.528 14.719 1.00 95.88 93 ASN A O 1
ATOM 694 N N . LEU A 1 94 ? -6.202 5.485 12.971 1.00 97.06 94 LEU A N 1
ATOM 695 C CA . LEU A 1 94 ? -5.480 4.500 12.184 1.00 97.06 94 LEU A CA 1
ATOM 696 C C . LEU A 1 94 ? -4.496 5.250 11.291 1.00 97.06 94 LEU A C 1
ATOM 698 O O . LEU A 1 94 ? -4.891 6.069 10.462 1.00 97.06 94 LEU A O 1
ATOM 702 N N . GLU A 1 95 ? -3.211 4.996 11.482 1.00 97.50 95 GLU A N 1
ATOM 703 C CA . GLU A 1 95 ? -2.153 5.596 10.684 1.00 97.50 95 GLU A CA 1
ATOM 704 C C . GLU A 1 95 ? -1.605 4.560 9.705 1.00 97.50 95 GLU A C 1
ATOM 706 O O . GLU A 1 95 ? -1.338 3.420 10.089 1.00 97.50 95 GLU A O 1
ATOM 711 N N . MET A 1 96 ? -1.408 4.965 8.454 1.00 97.88 96 MET A N 1
ATOM 712 C CA . MET A 1 96 ? -0.682 4.185 7.455 1.00 97.88 96 MET A CA 1
ATOM 713 C C . MET A 1 96 ? 0.540 4.973 7.013 1.00 97.88 96 MET A C 1
ATOM 715 O O . MET A 1 96 ? 0.429 6.159 6.710 1.00 97.88 96 MET A O 1
ATOM 719 N N . VAL A 1 97 ? 1.693 4.314 6.978 1.00 97.44 97 VAL A N 1
ATOM 720 C CA . VAL A 1 97 ? 2.947 4.880 6.486 1.00 97.44 97 VAL A CA 1
ATOM 721 C 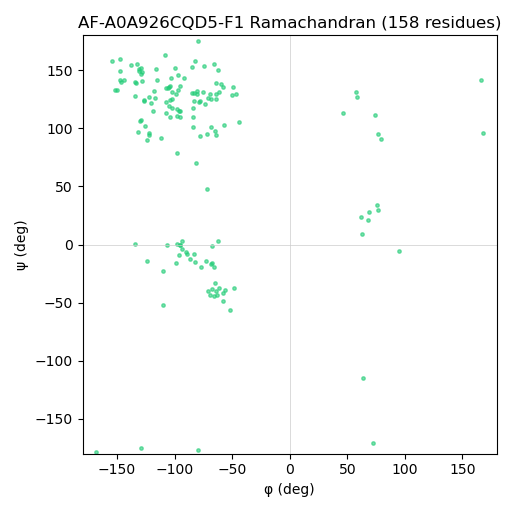C . VAL A 1 97 ? 3.466 4.013 5.350 1.00 97.44 97 VAL A C 1
ATOM 723 O O . VAL A 1 97 ? 3.615 2.808 5.529 1.00 97.44 97 VAL A O 1
ATOM 726 N N . ALA A 1 98 ? 3.759 4.610 4.198 1.00 96.50 98 ALA A N 1
ATOM 727 C CA . ALA A 1 98 ? 4.312 3.897 3.049 1.00 96.50 98 ALA A CA 1
ATOM 728 C C . ALA A 1 98 ? 5.474 4.682 2.447 1.00 96.50 98 ALA A C 1
ATOM 730 O O . ALA A 1 98 ? 5.410 5.908 2.345 1.00 96.50 98 ALA A O 1
ATOM 731 N N . LYS A 1 99 ? 6.527 3.971 2.043 1.00 95.56 99 LYS A N 1
ATOM 732 C CA . LYS A 1 99 ? 7.564 4.517 1.172 1.00 95.56 99 LYS A CA 1
ATOM 733 C C . LYS A 1 99 ? 7.086 4.353 -0.268 1.00 95.56 99 LYS A C 1
ATOM 735 O O . LYS A 1 99 ? 6.648 3.266 -0.621 1.00 95.56 99 LYS A O 1
ATOM 740 N N . VAL A 1 100 ? 7.141 5.417 -1.057 1.00 94.19 100 VAL A N 1
ATOM 741 C CA . VAL A 1 100 ? 6.667 5.437 -2.444 1.00 94.19 100 VAL A CA 1
ATOM 742 C C . VAL A 1 100 ? 7.745 6.004 -3.357 1.00 94.19 100 VAL A C 1
ATOM 744 O O . VAL A 1 100 ? 8.513 6.879 -2.942 1.00 94.19 100 VAL A O 1
ATOM 747 N N . ALA A 1 101 ? 7.815 5.511 -4.590 1.00 90.44 101 ALA A N 1
ATOM 748 C CA . ALA A 1 101 ? 8.751 6.010 -5.590 1.00 90.44 101 ALA A CA 1
ATOM 749 C C . ALA A 1 101 ? 8.322 7.410 -6.068 1.00 90.44 101 ALA A C 1
ATOM 751 O O . ALA A 1 101 ? 7.187 7.606 -6.491 1.00 90.44 101 ALA A O 1
ATOM 752 N N . THR A 1 102 ? 9.214 8.405 -6.010 1.00 83.75 102 THR A N 1
ATOM 753 C CA . THR A 1 102 ? 8.891 9.790 -6.432 1.00 83.75 102 THR A CA 1
ATOM 754 C C . THR A 1 102 ? 9.106 10.031 -7.915 1.00 83.75 102 THR A C 1
ATOM 756 O O . THR A 1 102 ? 8.681 11.056 -8.435 1.00 83.75 102 THR A O 1
ATOM 759 N N . LYS A 1 103 ? 9.777 9.108 -8.605 1.00 81.00 103 LYS A N 1
ATOM 760 C CA . LYS A 1 103 ? 10.072 9.216 -10.039 1.00 81.00 103 LYS A CA 1
ATOM 761 C C . LYS A 1 103 ? 9.031 8.538 -10.923 1.00 81.00 103 LYS A C 1
ATOM 763 O O . LYS A 1 103 ? 9.200 8.553 -12.137 1.00 81.00 103 LYS A O 1
ATOM 768 N N . ILE A 1 104 ? 7.964 7.998 -10.332 1.00 81.44 104 ILE A N 1
ATOM 769 C CA . ILE A 1 104 ? 6.873 7.366 -11.068 1.00 81.44 104 ILE A CA 1
ATOM 770 C C . ILE A 1 104 ? 5.668 8.303 -11.091 1.00 81.44 104 ILE A C 1
ATOM 772 O O . ILE A 1 104 ? 5.227 8.783 -10.048 1.00 81.44 104 ILE A O 1
ATOM 776 N N . VAL A 1 105 ? 5.179 8.613 -12.289 1.00 85.50 105 VAL A N 1
ATOM 777 C CA . VAL A 1 105 ? 4.000 9.460 -12.522 1.00 85.50 105 VAL A CA 1
ATOM 778 C C . VAL A 1 105 ? 2.821 8.632 -12.999 1.00 85.50 105 VAL A C 1
ATOM 780 O O . VAL A 1 105 ? 2.986 7.505 -13.457 1.00 85.50 105 VAL A O 1
ATOM 783 N N . GLY A 1 106 ? 1.626 9.217 -12.907 1.00 86.62 106 GLY A N 1
ATOM 784 C CA . GLY A 1 106 ? 0.399 8.545 -13.323 1.00 86.62 106 GLY A CA 1
ATOM 785 C C . GLY A 1 106 ? 0.037 7.375 -12.413 1.00 86.62 106 GLY A C 1
ATOM 786 O O . GLY A 1 106 ? -0.560 6.414 -12.880 1.00 86.62 106 GLY A O 1
ATOM 787 N N . ILE A 1 107 ? 0.440 7.429 -11.141 1.00 89.62 107 ILE A N 1
ATOM 788 C CA . ILE A 1 107 ? -0.011 6.503 -10.106 1.00 89.62 107 ILE A CA 1
ATOM 789 C C . ILE A 1 107 ? -0.688 7.317 -9.011 1.00 89.62 107 ILE A C 1
ATOM 791 O O . ILE A 1 107 ? -0.060 8.173 -8.383 1.00 89.62 107 ILE A O 1
ATOM 795 N N . ASP A 1 108 ? -1.950 7.001 -8.756 1.00 89.88 108 ASP A N 1
ATOM 796 C CA . ASP A 1 108 ? -2.720 7.551 -7.654 1.00 89.88 108 ASP A CA 1
ATOM 797 C C . ASP A 1 108 ? -2.699 6.588 -6.469 1.00 89.88 108 ASP A C 1
ATOM 799 O O . ASP A 1 108 ? -2.921 5.384 -6.605 1.00 89.88 108 ASP A O 1
ATOM 803 N N . LEU A 1 109 ? -2.436 7.137 -5.281 1.00 92.06 109 LEU A N 1
ATOM 804 C CA . LEU A 1 109 ? -2.486 6.402 -4.024 1.00 92.06 109 LEU A CA 1
ATOM 805 C C . LEU A 1 109 ? -3.559 6.996 -3.122 1.00 92.06 109 LEU A C 1
ATOM 807 O O . LEU A 1 109 ? -3.517 8.180 -2.778 1.00 92.06 109 LEU A O 1
ATOM 811 N N . ASP A 1 110 ? -4.471 6.147 -2.668 1.00 91.69 110 ASP A N 1
ATOM 812 C CA . ASP A 1 110 ? -5.503 6.511 -1.704 1.00 91.69 110 ASP A CA 1
ATOM 813 C C . ASP A 1 110 ? -5.579 5.476 -0.582 1.00 91.69 110 ASP A C 1
ATOM 815 O O . ASP A 1 110 ? -5.205 4.315 -0.745 1.00 91.69 110 ASP A O 1
ATOM 819 N N . VAL A 1 111 ? -6.075 5.888 0.580 1.00 95.31 111 VAL A N 1
ATOM 820 C CA . VAL A 1 111 ? -6.406 4.955 1.654 1.00 95.31 111 VAL A CA 1
ATOM 821 C C . VAL A 1 111 ? -7.905 4.751 1.670 1.00 95.31 111 VAL A C 1
ATOM 823 O O . VAL A 1 111 ? -8.686 5.688 1.815 1.00 95.31 111 VAL A O 1
ATOM 826 N N . GLU A 1 112 ? -8.312 3.495 1.584 1.00 96.12 112 GLU A N 1
ATOM 827 C CA . GLU A 1 112 ? -9.699 3.106 1.773 1.00 96.12 112 GLU A CA 1
ATOM 828 C C . GLU A 1 112 ? -9.907 2.571 3.177 1.00 96.12 112 GLU A C 1
ATOM 830 O O . GLU A 1 112 ? -9.005 2.004 3.796 1.00 96.12 112 GLU A O 1
ATOM 835 N N . SER A 1 113 ? -1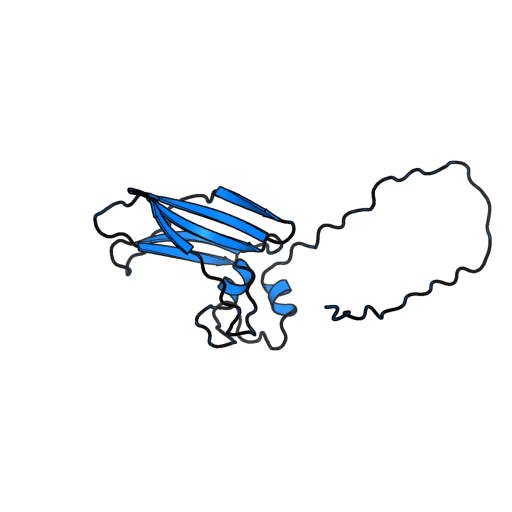1.128 2.725 3.673 1.00 95.62 113 SER A N 1
ATOM 836 C CA . SER A 1 113 ? -11.518 2.257 4.989 1.00 95.62 113 SER A CA 1
ATOM 837 C C . SER A 1 113 ? -12.782 1.406 4.918 1.00 95.62 113 SER A C 1
ATOM 839 O O . SER A 1 113 ? -13.632 1.602 4.048 1.00 95.62 113 SER A O 1
ATOM 841 N N . SER A 1 114 ? -12.886 0.437 5.824 1.00 95.81 114 SER A N 1
ATOM 842 C CA . SER A 1 114 ? -14.029 -0.467 5.915 1.00 95.81 114 SER A CA 1
ATOM 843 C C . SER A 1 114 ? -14.299 -0.885 7.364 1.00 95.81 114 SER A C 1
ATOM 845 O O . SER A 1 114 ? -13.345 -1.129 8.103 1.00 95.81 114 SER A O 1
ATOM 847 N N . PRO A 1 115 ? -15.562 -1.017 7.802 1.00 95.06 115 PRO A N 1
ATOM 848 C CA . PRO A 1 115 ? -15.890 -1.604 9.101 1.00 95.06 115 PRO A CA 1
ATOM 849 C C . PRO A 1 115 ? -15.926 -3.146 9.087 1.00 95.06 115 PRO A C 1
ATOM 851 O O . PRO A 1 115 ? -15.929 -3.763 10.155 1.00 95.06 115 PRO A O 1
ATOM 854 N N . ASP A 1 116 ? -15.980 -3.776 7.908 1.00 94.62 116 ASP A N 1
ATOM 855 C CA . ASP A 1 116 ? -16.308 -5.200 7.737 1.00 94.62 116 ASP A CA 1
ATOM 856 C C . ASP A 1 116 ? -15.388 -5.968 6.766 1.00 94.62 116 ASP A C 1
ATOM 858 O O . ASP A 1 116 ? -15.578 -7.170 6.584 1.00 94.62 116 ASP A O 1
ATOM 862 N N . CYS A 1 117 ? -14.388 -5.305 6.176 1.00 94.88 117 CYS A N 1
ATOM 863 C CA . CYS A 1 117 ? -13.509 -5.820 5.114 1.00 94.88 117 CYS A CA 1
ATOM 864 C C . CYS A 1 117 ? -14.221 -6.183 3.799 1.00 94.88 117 CYS A C 1
ATOM 866 O O . CYS A 1 117 ? -13.594 -6.758 2.908 1.00 94.88 117 CYS A O 1
ATOM 868 N N . VAL A 1 118 ? -15.502 -5.844 3.652 1.00 95.06 118 VAL A N 1
ATOM 869 C CA . VAL A 1 118 ? -16.307 -6.138 2.461 1.00 95.06 118 VAL A CA 1
ATOM 870 C C . VAL A 1 118 ? -16.612 -4.847 1.714 1.00 95.06 118 VAL A C 1
ATOM 872 O O . VAL A 1 118 ? -16.335 -4.739 0.522 1.00 95.06 118 VAL A O 1
ATOM 875 N N . ASN A 1 119 ? -17.142 -3.852 2.423 1.00 93.62 119 ASN A N 1
ATOM 876 C CA . ASN A 1 119 ? -17.519 -2.566 1.858 1.00 93.62 119 ASN A CA 1
ATOM 877 C C . ASN A 1 119 ? -16.400 -1.559 2.116 1.00 93.62 119 ASN A C 1
ATOM 879 O O . ASN A 1 119 ? -16.169 -1.169 3.262 1.00 93.62 119 ASN A O 1
ATOM 883 N N . TRP A 1 120 ? -15.704 -1.162 1.054 1.00 95.88 120 TRP A N 1
ATOM 884 C CA . TRP A 1 120 ? -14.587 -0.224 1.107 1.00 95.88 120 TRP A CA 1
ATOM 885 C C . TRP A 1 120 ? -15.015 1.133 0.560 1.00 95.88 120 TRP A C 1
ATOM 887 O O . TRP A 1 120 ? -15.667 1.219 -0.479 1.00 95.88 120 TRP A O 1
ATOM 897 N N . THR A 1 121 ? -14.646 2.195 1.266 1.00 94.62 121 THR A N 1
ATOM 898 C CA . THR A 1 121 ? -14.856 3.576 0.826 1.00 94.62 121 THR A CA 1
ATOM 899 C C . THR A 1 121 ? -13.547 4.336 0.913 1.00 94.62 121 THR A C 1
ATOM 901 O O . THR A 1 121 ? -12.829 4.174 1.905 1.00 94.62 121 THR A O 1
ATOM 904 N N . SER A 1 122 ? -13.269 5.199 -0.068 1.00 91.38 122 SER A N 1
ATOM 905 C CA . SER A 1 122 ? -12.178 6.175 0.040 1.00 91.38 122 SER A CA 1
ATOM 906 C C . SER A 1 122 ? -12.300 6.924 1.364 1.00 91.38 122 SER A C 1
ATOM 908 O O . SER A 1 122 ? -13.378 7.410 1.719 1.00 91.38 122 SER A O 1
ATOM 910 N N . ALA A 1 123 ? -11.205 6.977 2.120 1.00 84.56 123 ALA A N 1
ATOM 911 C CA . ALA A 1 123 ? -11.164 7.730 3.363 1.00 84.56 123 ALA A CA 1
ATOM 912 C C . ALA A 1 123 ? -11.135 9.245 3.098 1.00 84.56 123 ALA A C 1
ATOM 914 O O . ALA A 1 123 ? -11.359 10.021 4.027 1.00 84.56 123 ALA A O 1
ATOM 915 N N . GLY A 1 124 ? -10.857 9.671 1.856 1.00 81.31 124 GLY A N 1
ATOM 916 C CA . GLY A 1 124 ? -10.743 11.080 1.481 1.00 81.31 124 GLY A CA 1
ATOM 917 C C . GLY A 1 124 ? -9.612 11.805 2.213 1.00 81.31 124 GLY A C 1
ATOM 918 O O . GLY A 1 124 ? -9.672 13.021 2.395 1.00 81.31 124 GLY A O 1
ATOM 919 N N . VAL A 1 125 ? -8.608 11.062 2.689 1.00 88.38 125 VAL A N 1
ATOM 920 C CA . VAL A 1 125 ? -7.488 11.604 3.458 1.00 88.38 125 VAL A CA 1
ATOM 921 C C . VAL A 1 125 ? -6.319 11.847 2.519 1.00 88.38 125 VAL A C 1
ATOM 923 O O . VAL A 1 125 ? -5.718 10.908 2.007 1.00 88.38 125 VAL A O 1
ATOM 926 N N . THR A 1 126 ? -5.945 13.112 2.341 1.00 92.38 126 THR A N 1
ATOM 927 C CA . THR A 1 126 ? -4.701 13.459 1.650 1.00 92.38 126 THR A CA 1
ATOM 928 C C . THR A 1 126 ? -3.501 13.064 2.518 1.00 92.38 126 THR A C 1
ATOM 930 O O . THR A 1 126 ? -3.471 13.428 3.701 1.00 92.38 126 THR A O 1
ATOM 933 N N . PRO A 1 127 ? -2.503 12.341 1.978 1.00 95.19 127 PRO A N 1
ATOM 934 C CA . PRO A 1 127 ? -1.307 12.016 2.734 1.00 95.19 127 PRO A CA 1
ATOM 935 C C . PRO A 1 127 ? -0.486 13.256 3.067 1.00 95.19 127 PRO A C 1
ATOM 937 O O . PRO A 1 127 ? -0.479 14.259 2.356 1.00 95.19 127 PRO A O 1
ATOM 940 N N . THR A 1 128 ? 0.288 13.133 4.136 1.00 96.94 128 THR A N 1
ATOM 941 C CA . THR A 1 128 ? 1.367 14.061 4.475 1.00 96.94 128 THR A CA 1
ATOM 942 C C . THR A 1 128 ? 2.711 13.430 4.136 1.00 96.94 128 THR A C 1
ATOM 944 O O . THR A 1 128 ? 2.934 12.260 4.441 1.00 96.94 128 THR A O 1
ATOM 947 N N . VAL A 1 129 ? 3.616 14.193 3.523 1.00 96.62 129 VAL A N 1
ATOM 948 C CA . VAL A 1 129 ? 5.005 13.763 3.314 1.00 96.62 129 VAL A CA 1
ATOM 949 C C . VAL A 1 129 ? 5.759 13.929 4.632 1.00 96.62 129 VAL A C 1
ATOM 951 O O . VAL A 1 129 ? 5.776 15.022 5.199 1.00 96.62 129 VAL A O 1
ATOM 954 N N . ILE A 1 130 ? 6.361 12.852 5.141 1.00 97.00 130 ILE A N 1
ATOM 955 C CA . ILE A 1 130 ? 7.113 12.870 6.408 1.00 97.00 130 ILE A CA 1
ATOM 956 C C . ILE A 1 130 ? 8.622 12.707 6.221 1.00 97.00 130 ILE A C 1
ATOM 958 O O . ILE A 1 130 ? 9.385 13.126 7.088 1.00 97.00 130 ILE A O 1
ATOM 962 N N . LEU A 1 131 ? 9.054 12.119 5.105 1.00 95.12 131 LEU A N 1
ATOM 963 C CA . LEU A 1 131 ? 10.450 12.026 4.677 1.00 95.12 131 LEU A CA 1
ATOM 964 C C . LEU A 1 131 ? 10.486 12.070 3.149 1.00 95.12 131 LEU A C 1
ATOM 966 O O . LEU A 1 131 ? 9.566 11.573 2.509 1.00 95.12 131 LEU A O 1
ATOM 970 N N . GLU A 1 132 ? 11.549 12.615 2.574 1.00 94.00 132 GLU A N 1
ATOM 971 C CA . GLU A 1 132 ? 11.760 12.641 1.128 1.00 94.00 132 GLU A CA 1
ATOM 972 C C . GLU A 1 132 ? 13.256 12.540 0.828 1.00 94.00 132 GLU A C 1
ATOM 974 O O . GLU A 1 132 ? 14.090 13.123 1.527 1.00 94.00 132 GLU A O 1
ATOM 979 N N . ASP A 1 133 ? 13.584 11.773 -0.203 1.00 87.12 133 ASP A N 1
ATOM 980 C CA . ASP A 1 133 ? 14.885 11.740 -0.845 1.00 87.12 133 ASP A CA 1
ATOM 981 C C . ASP A 1 133 ? 14.723 11.891 -2.367 1.00 87.12 133 ASP A C 1
ATOM 983 O O . ASP A 1 133 ? 13.639 12.136 -2.891 1.00 87.12 133 ASP A O 1
ATOM 987 N N . THR A 1 134 ? 15.824 11.778 -3.105 1.00 82.94 134 THR A N 1
ATOM 988 C CA . THR A 1 134 ? 15.823 12.014 -4.553 1.00 82.94 134 THR A CA 1
ATOM 989 C C . THR A 1 134 ? 15.046 10.976 -5.364 1.00 82.94 134 THR A C 1
ATOM 991 O O . THR A 1 134 ? 14.804 11.220 -6.542 1.00 82.94 134 THR A O 1
ATOM 994 N N . LEU A 1 135 ? 14.722 9.811 -4.796 1.00 84.69 135 LEU A N 1
ATOM 995 C CA . LEU A 1 135 ? 14.089 8.688 -5.503 1.00 84.69 135 LEU A CA 1
ATOM 996 C C . LEU A 1 135 ? 12.776 8.232 -4.856 1.00 84.69 135 LEU A C 1
ATOM 998 O O . LEU A 1 135 ? 12.014 7.482 -5.467 1.00 84.69 135 LEU A O 1
ATOM 1002 N N . SER A 1 136 ? 12.503 8.663 -3.629 1.00 91.00 136 SER A N 1
ATOM 1003 C CA . SER A 1 136 ? 11.370 8.201 -2.848 1.00 91.00 136 SER A CA 1
ATOM 1004 C C . SER A 1 136 ? 10.912 9.213 -1.808 1.00 91.00 136 SER A C 1
ATOM 1006 O O . SER A 1 136 ? 11.664 10.070 -1.352 1.00 91.00 136 SER A O 1
ATOM 1008 N N . GLN A 1 137 ? 9.662 9.070 -1.391 1.00 95.00 137 GLN A N 1
ATOM 1009 C CA . GLN A 1 137 ? 9.088 9.804 -0.275 1.00 95.00 137 GLN A CA 1
ATOM 1010 C C . GLN A 1 137 ? 8.383 8.828 0.655 1.00 95.00 137 GLN A C 1
ATOM 1012 O O . GLN A 1 137 ? 7.883 7.787 0.233 1.00 95.00 137 GLN A O 1
ATOM 1017 N N . THR A 1 138 ? 8.324 9.170 1.931 1.00 95.94 138 THR A N 1
ATOM 1018 C CA . THR A 1 138 ? 7.517 8.458 2.909 1.00 95.94 138 THR A CA 1
ATOM 1019 C C . THR A 1 138 ? 6.263 9.270 3.165 1.00 95.94 138 THR A C 1
ATOM 1021 O O . THR A 1 138 ? 6.328 10.395 3.668 1.00 95.94 138 THR A O 1
ATOM 1024 N N . LEU A 1 139 ? 5.123 8.682 2.829 1.00 96.75 139 LEU A N 1
ATOM 1025 C CA . LEU A 1 139 ? 3.800 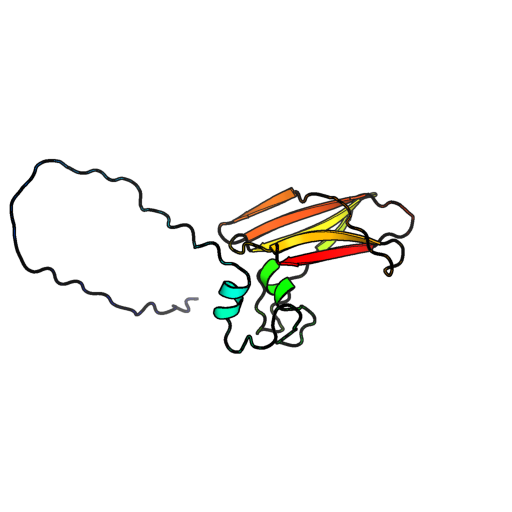9.252 3.015 1.00 96.75 139 LEU A CA 1
ATOM 1026 C C . LEU A 1 139 ? 3.167 8.717 4.293 1.00 96.75 139 LEU A C 1
ATOM 1028 O O . LEU A 1 139 ? 3.359 7.555 4.656 1.00 96.75 139 LEU A O 1
ATOM 1032 N N . LYS A 1 140 ? 2.388 9.567 4.960 1.00 97.31 140 LYS A N 1
ATOM 1033 C CA . LYS A 1 140 ? 1.572 9.216 6.118 1.00 97.31 140 LYS A CA 1
ATOM 1034 C C . LYS A 1 140 ? 0.122 9.631 5.901 1.00 97.31 140 LYS A C 1
ATOM 1036 O O . LYS A 1 140 ? -0.162 10.820 5.744 1.00 97.31 140 LYS A O 1
ATOM 1041 N N . TRP A 1 141 ? -0.782 8.663 5.998 1.00 97.69 141 TRP A N 1
ATOM 1042 C CA . TRP A 1 141 ? -2.229 8.859 6.074 1.00 97.69 141 TRP A CA 1
ATOM 1043 C C . TRP A 1 141 ? -2.702 8.678 7.514 1.00 97.69 141 TRP A C 1
ATOM 1045 O O . TRP A 1 141 ? -2.201 7.816 8.239 1.00 97.69 141 TRP A O 1
ATOM 1055 N N . VAL A 1 142 ? -3.681 9.482 7.924 1.00 97.31 142 VAL A N 1
ATOM 1056 C CA . VAL A 1 142 ? -4.289 9.428 9.258 1.00 97.31 142 VAL A CA 1
ATOM 1057 C C . VAL A 1 142 ? -5.802 9.365 9.095 1.00 97.31 142 VAL A C 1
ATOM 1059 O O . VAL A 1 142 ? -6.431 10.356 8.738 1.00 97.31 142 VAL A O 1
ATOM 1062 N N . VAL A 1 143 ? -6.381 8.197 9.362 1.00 96.50 143 VAL A N 1
ATOM 1063 C CA . VAL A 1 143 ? -7.820 7.941 9.257 1.00 96.50 143 VAL A CA 1
ATOM 1064 C C . VAL A 1 143 ? -8.403 7.820 10.668 1.00 96.50 143 VAL A C 1
ATOM 1066 O O . VAL A 1 143 ? -8.083 6.862 11.377 1.00 96.50 143 VAL A O 1
ATOM 1069 N N . PRO A 1 144 ? -9.257 8.754 11.115 1.00 94.75 144 PRO A N 1
ATOM 1070 C CA . PRO A 1 144 ? -9.953 8.612 12.388 1.00 94.75 144 PRO A CA 1
ATOM 1071 C C . PRO A 1 144 ? -10.853 7.373 12.372 1.00 94.75 144 PRO A C 1
ATOM 1073 O O . PRO A 1 144 ? -11.640 7.178 11.445 1.00 94.75 144 PRO A O 1
ATOM 1076 N N . ALA A 1 145 ? -10.767 6.533 13.401 1.00 91.88 145 ALA A N 1
ATOM 1077 C CA . ALA A 1 145 ? -11.661 5.395 13.542 1.00 91.88 145 ALA A CA 1
ATOM 1078 C C . ALA A 1 145 ? -13.104 5.886 13.722 1.00 91.88 145 ALA A C 1
ATOM 1080 O O . ALA A 1 145 ? -13.406 6.668 14.624 1.00 91.88 145 ALA A O 1
ATOM 1081 N N . SER A 1 146 ? -14.004 5.398 12.869 1.00 89.12 146 SER A N 1
ATOM 1082 C CA . SER A 1 146 ? -15.423 5.772 12.899 1.00 89.12 146 SER A CA 1
ATOM 1083 C C . SER A 1 146 ? -16.270 4.869 13.807 1.00 89.12 146 SER A C 1
ATOM 1085 O O . SER A 1 146 ? -17.438 5.156 14.069 1.00 89.12 146 SER A O 1
ATOM 1087 N N . GLY A 1 147 ? -15.690 3.780 14.321 1.00 88.38 147 GLY A N 1
ATOM 1088 C CA . GLY A 1 147 ? -16.404 2.783 15.105 1.00 88.38 147 GLY A CA 1
ATOM 1089 C C . GLY A 1 147 ? -15.488 1.787 15.821 1.00 88.38 147 GLY A C 1
ATOM 1090 O O . GLY A 1 147 ? -14.264 1.879 15.734 1.00 88.38 147 GLY A O 1
ATOM 1091 N N . PRO A 1 148 ? -16.077 0.810 16.536 1.00 86.88 148 PRO A N 1
ATOM 1092 C CA . PRO A 1 148 ? -15.334 -0.160 17.347 1.00 86.88 148 PRO A CA 1
ATOM 1093 C C . PRO A 1 148 ? -14.501 -1.14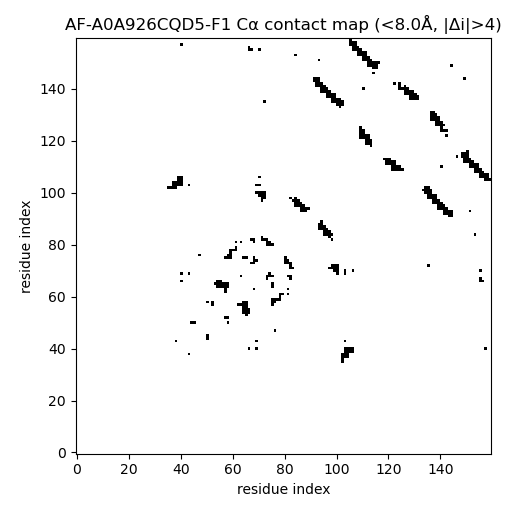6 16.515 1.00 86.88 148 PRO A C 1
ATOM 1095 O O . PRO A 1 148 ? -13.627 -1.819 17.056 1.00 86.88 148 PRO A O 1
ATOM 1098 N N . LYS A 1 149 ? -14.791 -1.262 15.216 1.00 91.50 149 LYS A N 1
ATOM 1099 C CA . LYS A 1 149 ? -14.008 -2.017 14.239 1.00 91.50 149 LYS A CA 1
ATOM 1100 C C . LYS A 1 149 ? -13.850 -1.154 13.002 1.00 91.50 149 LYS A C 1
ATOM 1102 O O . LYS A 1 149 ? -14.839 -0.645 12.481 1.00 91.50 149 LYS A O 1
ATOM 1107 N N . GLN A 1 150 ? -12.613 -0.995 12.567 1.00 94.19 150 GLN A N 1
ATOM 1108 C CA . GLN A 1 150 ? -12.266 -0.238 11.381 1.00 94.19 150 GLN A CA 1
ATOM 1109 C C . GLN A 1 150 ? -10.975 -0.829 10.819 1.00 94.19 150 GLN A C 1
ATOM 1111 O O . GLN A 1 150 ? -10.016 -1.064 11.553 1.00 94.19 150 GLN A O 1
ATOM 1116 N N . PHE A 1 151 ? -10.978 -1.061 9.519 1.00 95.25 151 PHE A N 1
ATOM 1117 C CA . PHE A 1 151 ? -9.860 -1.532 8.725 1.00 95.25 151 PHE A CA 1
ATOM 1118 C C . PHE A 1 151 ? -9.502 -0.447 7.720 1.00 95.25 151 PHE A C 1
ATOM 1120 O O . PHE A 1 151 ? -10.372 0.328 7.307 1.00 95.25 151 PHE A O 1
ATOM 1127 N N . ILE A 1 152 ? -8.231 -0.405 7.336 1.00 96.25 152 ILE A N 1
ATOM 1128 C CA . ILE A 1 152 ? -7.736 0.443 6.257 1.00 96.25 152 ILE A CA 1
ATOM 1129 C C . ILE A 1 152 ? -6.882 -0.385 5.301 1.00 96.25 152 ILE A C 1
ATOM 1131 O O . ILE A 1 152 ? -6.232 -1.341 5.727 1.00 96.25 152 ILE A O 1
ATOM 1135 N N . ARG A 1 153 ? -6.883 -0.011 4.023 1.00 95.50 153 ARG A N 1
ATOM 1136 C CA . ARG A 1 153 ? -5.999 -0.567 2.993 1.00 95.50 153 ARG A CA 1
ATOM 1137 C C . ARG A 1 153 ? -5.482 0.548 2.096 1.00 95.50 153 ARG A C 1
ATOM 1139 O O . ARG A 1 153 ? -6.144 1.572 1.951 1.00 95.50 153 ARG A O 1
ATOM 1146 N N . LEU A 1 154 ? -4.323 0.319 1.495 1.00 94.94 154 LEU A N 1
ATOM 1147 C CA . LEU A 1 154 ? -3.821 1.159 0.419 1.00 94.94 154 LEU A CA 1
ATOM 1148 C C . LEU A 1 154 ? -4.505 0.734 -0.885 1.00 94.94 154 LEU A C 1
ATOM 1150 O O . LEU A 1 154 ? -4.563 -0.460 -1.181 1.00 94.94 154 LEU A O 1
ATOM 1154 N N . ARG A 1 155 ? -5.015 1.700 -1.642 1.00 93.69 155 ARG A N 1
ATOM 1155 C CA . ARG A 1 155 ? -5.432 1.535 -3.031 1.00 93.69 155 ARG A CA 1
ATOM 1156 C C . ARG A 1 155 ? -4.413 2.240 -3.915 1.00 93.69 155 ARG A C 1
ATOM 1158 O O . ARG A 1 155 ? -4.002 3.357 -3.604 1.00 93.69 155 ARG A O 1
ATOM 1165 N N . VAL A 1 156 ? -4.007 1.558 -4.975 1.00 93.19 156 VAL A N 1
ATOM 1166 C CA . VAL A 1 156 ? -3.067 2.057 -5.974 1.00 93.19 156 VAL A CA 1
ATOM 1167 C C . VAL A 1 156 ? -3.740 1.902 -7.328 1.00 93.19 156 VAL A C 1
ATOM 1169 O O . VAL A 1 156 ? -4.158 0.796 -7.666 1.00 93.19 156 VAL A O 1
ATOM 1172 N N . ASP A 1 157 ? -3.845 2.996 -8.072 1.00 90.75 157 ASP A N 1
ATOM 1173 C CA . ASP A 1 157 ? -4.459 3.043 -9.397 1.00 90.75 157 ASP A CA 1
ATOM 1174 C C . ASP A 1 157 ? -3.505 3.726 -10.383 1.00 90.75 157 ASP A C 1
ATOM 1176 O O . ASP A 1 157 ? -2.705 4.574 -9.991 1.00 90.75 157 ASP A O 1
ATOM 1180 N N . VAL A 1 158 ? -3.594 3.379 -11.667 1.00 87.56 158 VAL A N 1
ATOM 1181 C CA . VAL A 1 158 ? -2.969 4.179 -12.730 1.00 87.56 158 VAL A CA 1
ATOM 1182 C C . VAL A 1 158 ? -3.894 5.364 -13.021 1.00 87.56 158 VAL A C 1
ATOM 1184 O O . VAL A 1 158 ? -5.094 5.161 -13.206 1.00 87.56 158 VAL A O 1
ATOM 1187 N N . SER A 1 159 ? -3.360 6.584 -13.029 1.00 81.31 159 SER A N 1
ATOM 1188 C CA . SER A 1 159 ? -4.119 7.803 -13.330 1.00 81.31 159 SER A CA 1
ATOM 1189 C C . SER A 1 159 ? -4.636 7.783 -14.775 1.00 81.31 159 SER A C 1
ATOM 1191 O O . SER A 1 159 ? -3.906 7.378 -15.682 1.00 81.31 159 SER A O 1
ATOM 1193 N N . GLU A 1 160 ? -5.879 8.232 -14.982 1.00 59.41 160 GLU A N 1
ATOM 1194 C CA . GLU A 1 160 ? -6.501 8.397 -16.314 1.00 59.41 160 GLU A CA 1
ATOM 1195 C C . GLU A 1 160 ? -5.907 9.552 -17.139 1.00 59.41 160 GLU A C 1
ATOM 1197 O O . GLU A 1 160 ? -5.535 10.597 -16.550 1.00 59.41 160 GLU A O 1
#

Secondary structure (DSSP, 8-state):
----------------------------------PPPPB-HHHHHHTSTT--S-TT--SSSSS--HHHHHHHT--TT-TT-----EEEEETTEEEEEEEEETTB-SEEEEEEEESSSSS-EE---PPEEEEE-SSEEEEEEEEE--SSS-EEEEEEEE--

Foldseek 3Di:
DDDDDDDDDDDDDDDDDDDDDDDDPPDDDDPPPPQPAQEELVRVLVVAPPSPPDQQDQQCPLPDGSQNCQFQVFDSNDSVRDFDWDWDDDPQKIKTKGKTFPSYPQKDKFKWKDQPVPDTDTLPWDWDFPADDSTITITMTIRGHPDPGMDMDMDMDGHD

Solvent-accessible surface area (backbone atoms only — not comparable to full-atom values): 10222 Å² total; per-residue (Å²): 138,85,87,80,83,82,91,80,86,87,83,87,80,86,83,85,82,89,83,86,90,82,93,72,89,81,81,76,78,74,84,77,77,71,69,77,74,71,32,41,64,70,60,55,46,68,74,42,84,87,62,80,67,55,55,84,27,46,81,49,69,62,82,58,29,37,45,57,22,56,50,33,61,34,43,60,82,39,62,81,47,73,65,70,69,48,77,48,78,59,90,64,28,42,32,40,38,36,55,29,35,65,44,55,42,58,65,46,78,47,43,28,34,19,71,74,87,74,62,73,42,78,61,84,54,78,64,42,80,78,46,75,60,100,56,32,32,30,38,36,35,72,45,71,57,87,53,101,51,66,47,74,48,82,44,77,46,73,55,131

Nearest PDB structures (foldseek):
  4kwu-assembly1_A  TM=6.179E-01  e=4.806E-02  Listeria monocytogenes EGD-e
  4kmq-assembly1_A  TM=6.008E-01  e=5.456E-02  Listeria monocytogenes EGD-e
  5f7u-assembly1_A  TM=5.313E-01  e=7.492E-02  Listeria monocytogenes EGD-e
  5lfu-assembly1_A-2  TM=3.814E-01  e=1.505E-01  Mus musculus
  6mol-assembly1_C  TM=6.226E-01  e=4.925E+00  Homo sapiens